Protein AF-H6VTR7-F1 (afdb_monomer_lite)

Sequence (126 aa):
QEIKQAYKKLVVKFHPDKNPNEAKQEKFLKITEAYETLKDPEKRRNYDLYGSYTTYSRKYDYKSQSEYDNLYYKGLYHNDPFVDTLSGSSFYNYLNEGFHFINFYSPFCPPCQNIADHWKKLAEIY

Organism: Bombyx mori (NCBI:txid7091)

Structure (mmCIF, N/CA/C/O backbone):
data_AF-H6VTR7-F1
#
_entry.id   AF-H6VTR7-F1
#
loop_
_atom_site.group_PDB
_atom_site.id
_atom_site.type_symbol
_atom_site.label_atom_id
_atom_site.label_alt_id
_atom_site.label_comp_id
_atom_site.label_asym_id
_atom_site.label_entity_id
_atom_site.label_seq_id
_atom_site.pdbx_PDB_ins_code
_atom_site.Cartn_x
_atom_site.Cartn_y
_atom_site.Cartn_z
_atom_site.occupancy
_atom_site.B_iso_or_equiv
_atom_site.auth_seq_id
_atom_site.auth_comp_id
_atom_site.auth_asym_id
_atom_site.auth_atom_id
_atom_site.pdbx_PDB_model_num
ATOM 1 N N . GLN A 1 1 ? 8.785 -20.882 -24.186 1.00 72.25 1 GLN A N 1
ATOM 2 C CA . GLN A 1 1 ? 9.724 -20.083 -25.020 1.00 72.25 1 GLN A CA 1
ATOM 3 C C . GLN A 1 1 ? 9.150 -18.722 -25.444 1.00 72.25 1 GLN A C 1
ATOM 5 O O . GLN A 1 1 ? 9.924 -17.784 -25.611 1.00 72.25 1 GLN A O 1
ATOM 10 N N . GLU A 1 2 ? 7.830 -18.587 -25.591 1.00 90.31 2 GLU A N 1
ATOM 11 C CA . GLU A 1 2 ? 7.133 -17.395 -26.117 1.00 90.31 2 GLU A CA 1
ATOM 12 C C . GLU A 1 2 ? 7.484 -16.063 -25.436 1.00 90.31 2 GLU A C 1
ATOM 14 O O . GLU A 1 2 ? 7.797 -15.103 -26.133 1.00 90.31 2 GLU A O 1
ATOM 19 N N . ILE A 1 3 ? 7.527 -16.004 -24.097 1.00 89.56 3 ILE A N 1
ATOM 20 C CA . ILE A 1 3 ? 7.847 -14.778 -23.332 1.00 89.56 3 ILE A CA 1
ATOM 21 C C . ILE A 1 3 ? 9.173 -14.145 -23.803 1.00 89.56 3 ILE A C 1
ATOM 23 O O . ILE A 1 3 ? 9.247 -12.942 -24.047 1.00 89.56 3 ILE A O 1
ATOM 27 N N . LYS A 1 4 ? 10.209 -14.965 -24.039 1.00 89.88 4 LYS A N 1
ATOM 28 C CA . LYS A 1 4 ? 11.517 -14.517 -24.552 1.00 89.88 4 LYS A CA 1
ATOM 29 C C . LYS A 1 4 ? 11.443 -14.023 -26.003 1.00 89.88 4 LYS A C 1
ATOM 31 O O . LYS A 1 4 ? 12.164 -13.097 -26.372 1.00 89.88 4 LYS A O 1
ATOM 36 N N . GLN A 1 5 ? 10.575 -14.612 -26.827 1.00 92.31 5 GLN A N 1
ATOM 37 C CA . GLN A 1 5 ? 10.356 -14.171 -28.209 1.00 92.31 5 GLN A CA 1
ATOM 38 C C . GLN A 1 5 ? 9.593 -12.837 -28.259 1.00 92.31 5 GLN A C 1
ATOM 40 O O . GLN A 1 5 ? 9.977 -11.948 -29.021 1.00 92.31 5 GLN A O 1
ATOM 45 N N . ALA A 1 6 ? 8.559 -12.674 -27.428 1.00 93.62 6 ALA A N 1
ATOM 46 C CA . ALA A 1 6 ? 7.805 -11.429 -27.287 1.00 93.62 6 ALA A CA 1
ATOM 47 C C . ALA A 1 6 ? 8.705 -10.287 -26.786 1.00 93.62 6 ALA A C 1
ATOM 49 O O . ALA A 1 6 ? 8.771 -9.237 -27.426 1.00 93.62 6 ALA A O 1
ATOM 50 N N . TYR A 1 7 ? 9.487 -10.533 -25.728 1.00 93.19 7 TYR A N 1
ATOM 51 C CA . TYR A 1 7 ? 10.484 -9.589 -25.217 1.00 93.19 7 TYR A CA 1
ATOM 52 C C . TYR A 1 7 ? 11.472 -9.148 -26.307 1.00 93.19 7 TYR A C 1
ATOM 54 O O . TYR A 1 7 ? 11.623 -7.952 -26.544 1.00 93.19 7 TYR A O 1
ATOM 62 N N . LYS A 1 8 ? 12.073 -10.089 -27.057 1.00 91.31 8 LYS A N 1
ATOM 63 C CA . LYS A 1 8 ? 13.021 -9.756 -28.138 1.00 91.31 8 LYS A CA 1
ATOM 64 C C . LYS A 1 8 ? 12.398 -8.855 -29.216 1.00 91.31 8 LYS A C 1
ATOM 66 O O . LYS A 1 8 ? 13.054 -7.920 -29.671 1.00 91.31 8 LYS A O 1
ATOM 71 N N . LYS A 1 9 ? 11.141 -9.102 -29.613 1.00 93.00 9 LYS A N 1
ATOM 72 C CA . LYS A 1 9 ? 10.413 -8.254 -30.581 1.00 93.00 9 LYS A CA 1
ATOM 73 C C . LYS A 1 9 ? 10.199 -6.832 -30.045 1.00 93.00 9 LYS A C 1
ATOM 75 O O . LYS A 1 9 ? 10.373 -5.866 -30.785 1.00 93.00 9 LYS A O 1
ATOM 80 N N . LEU A 1 10 ? 9.840 -6.703 -28.767 1.00 91.88 10 LEU A N 1
ATOM 81 C CA . LEU A 1 10 ? 9.576 -5.415 -28.124 1.00 91.88 10 LEU A CA 1
ATOM 82 C C . LEU A 1 10 ? 10.862 -4.611 -27.871 1.00 91.88 10 LEU A C 1
ATOM 84 O O . LEU A 1 10 ? 10.901 -3.429 -28.205 1.00 91.88 10 LEU A O 1
ATOM 88 N N . VAL A 1 11 ? 11.934 -5.248 -27.394 1.00 90.06 11 VAL A N 1
ATOM 89 C CA . VAL A 1 11 ? 13.257 -4.621 -27.206 1.00 90.06 11 VAL A CA 1
ATOM 90 C C . VAL A 1 11 ? 13.770 -3.994 -28.498 1.00 90.06 11 VAL A C 1
ATOM 92 O O . VAL A 1 11 ? 14.158 -2.833 -28.494 1.00 90.06 11 VAL A O 1
ATOM 95 N N . VAL A 1 12 ? 13.712 -4.707 -29.628 1.00 90.06 12 VAL A N 1
ATOM 96 C CA . VAL A 1 12 ? 14.174 -4.164 -30.921 1.00 90.06 12 VAL A CA 1
ATOM 97 C C . VAL A 1 12 ? 13.351 -2.943 -31.361 1.00 90.06 12 VAL A C 1
ATOM 99 O O . VAL A 1 12 ? 13.898 -2.038 -31.990 1.00 90.06 12 VAL A O 1
ATOM 102 N N . LYS A 1 13 ? 12.058 -2.893 -31.009 1.00 88.56 13 LYS A N 1
ATOM 103 C CA . LYS A 1 13 ? 11.152 -1.776 -31.324 1.00 88.56 13 LYS A CA 1
ATOM 104 C C . LYS A 1 13 ? 11.372 -0.551 -30.427 1.00 88.56 13 LYS A C 1
ATOM 106 O O . LYS A 1 13 ? 11.231 0.571 -30.909 1.00 88.56 13 LYS A O 1
ATOM 111 N N . PHE A 1 14 ? 11.703 -0.758 -29.152 1.00 88.69 14 PHE A N 1
ATOM 112 C CA . PHE A 1 14 ? 11.794 0.294 -28.129 1.00 88.69 14 PHE A CA 1
ATOM 113 C C . PHE A 1 14 ? 13.222 0.577 -27.627 1.00 88.69 14 PHE A C 1
ATOM 115 O O . PHE A 1 14 ? 13.377 1.341 -26.683 1.00 88.69 14 PHE A O 1
ATOM 122 N N . HIS A 1 15 ? 14.259 0.005 -28.250 1.00 86.00 15 HIS A N 1
ATOM 123 C CA . HIS A 1 15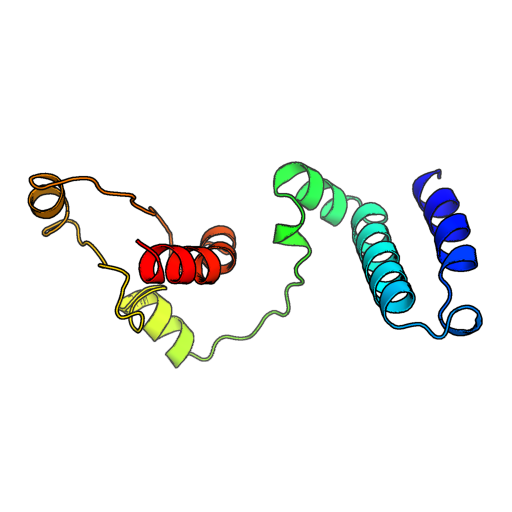 ? 15.658 0.205 -27.849 1.00 86.00 15 HIS A CA 1
ATOM 124 C C . HIS A 1 15 ? 16.023 1.700 -27.777 1.00 86.00 15 HIS A C 1
ATOM 126 O O . HIS A 1 15 ? 15.714 2.407 -28.748 1.00 86.00 15 HIS A O 1
ATOM 132 N N . PRO A 1 16 ? 16.693 2.172 -26.704 1.00 83.88 16 PRO A N 1
ATOM 133 C CA . PRO A 1 16 ? 17.021 3.589 -26.514 1.00 83.88 16 PRO A CA 1
ATOM 134 C C . PRO A 1 16 ? 17.832 4.169 -27.682 1.00 83.88 16 PRO A C 1
ATOM 136 O O . PRO A 1 16 ? 17.434 5.185 -28.242 1.00 83.88 16 PRO A O 1
ATOM 139 N N . ASP A 1 17 ? 18.864 3.464 -28.156 1.00 85.38 17 ASP A N 1
ATOM 140 C CA . ASP A 1 17 ? 19.728 3.887 -29.278 1.00 85.38 17 ASP A CA 1
ATOM 141 C C . ASP A 1 17 ? 18.964 4.202 -30.578 1.00 85.38 17 ASP A C 1
ATOM 143 O O . ASP A 1 17 ? 19.438 4.956 -31.422 1.00 85.38 17 ASP A O 1
ATOM 147 N N . LYS A 1 18 ? 17.781 3.599 -30.768 1.00 81.44 18 LYS A N 1
ATOM 148 C CA . LYS A 1 18 ? 16.925 3.806 -31.951 1.00 81.44 18 LYS A CA 1
ATOM 149 C C . LYS A 1 18 ? 15.765 4.767 -31.684 1.00 81.44 18 LYS A C 1
ATOM 151 O O . LYS A 1 18 ? 14.973 5.037 -32.584 1.00 81.44 18 LYS A O 1
ATOM 156 N N . ASN A 1 19 ? 15.604 5.214 -30.441 1.00 78.69 19 ASN A N 1
ATOM 157 C CA . ASN A 1 19 ? 14.426 5.912 -29.945 1.00 78.69 19 ASN A CA 1
ATOM 158 C C . ASN A 1 19 ? 14.792 6.852 -28.773 1.00 78.69 19 ASN A C 1
ATOM 160 O O . ASN A 1 19 ? 14.401 6.566 -27.640 1.00 78.69 19 ASN A O 1
ATOM 164 N N . PRO A 1 20 ? 15.460 7.993 -29.018 1.00 76.19 20 PRO A N 1
ATOM 165 C CA . PRO A 1 20 ? 15.904 8.924 -27.968 1.00 76.19 20 PRO A CA 1
ATOM 166 C C . PRO A 1 20 ? 14.768 9.710 -27.271 1.00 76.19 20 PRO A C 1
ATOM 168 O O . PRO A 1 20 ? 15.016 10.728 -26.636 1.00 76.19 20 PRO A O 1
ATOM 171 N N . ASN A 1 21 ? 13.511 9.268 -27.381 1.00 80.50 21 ASN A N 1
ATOM 172 C CA . ASN A 1 21 ? 12.358 9.928 -26.767 1.00 80.50 21 ASN A CA 1
ATOM 173 C C . ASN A 1 21 ? 12.081 9.309 -25.387 1.00 80.50 21 ASN A C 1
ATOM 175 O O . ASN A 1 21 ? 11.833 8.103 -25.302 1.00 80.50 21 ASN A O 1
ATOM 179 N N . GLU A 1 22 ? 11.983 10.131 -24.340 1.00 75.31 22 GLU A N 1
ATOM 180 C CA . GLU A 1 22 ? 11.735 9.701 -22.948 1.00 75.31 22 GLU A CA 1
ATOM 181 C C . GLU A 1 22 ? 10.535 8.739 -22.814 1.00 75.31 22 GLU A C 1
ATOM 183 O O . GLU A 1 22 ? 10.645 7.659 -22.236 1.00 75.31 22 GLU A O 1
ATOM 188 N N . ALA A 1 23 ? 9.410 9.046 -23.472 1.00 76.88 23 ALA A N 1
ATOM 189 C CA . ALA A 1 23 ? 8.201 8.210 -23.466 1.00 76.88 23 ALA A CA 1
ATOM 190 C C . ALA A 1 23 ? 8.366 6.815 -24.122 1.00 76.88 23 ALA A C 1
ATOM 192 O O . ALA A 1 23 ? 7.485 5.955 -24.009 1.00 76.88 23 ALA A O 1
ATOM 193 N N . LYS A 1 24 ? 9.463 6.571 -24.855 1.00 77.81 24 LYS A N 1
ATOM 194 C CA . LYS A 1 24 ? 9.841 5.238 -25.359 1.00 77.81 24 LYS A CA 1
ATOM 195 C C . LYS A 1 24 ? 10.853 4.551 -24.438 1.00 77.81 24 LYS A C 1
ATOM 197 O O . LYS A 1 24 ? 10.765 3.334 -24.286 1.00 77.81 24 LYS A O 1
ATOM 202 N N . GLN A 1 25 ? 11.727 5.310 -23.777 1.00 80.19 25 GLN A N 1
ATOM 203 C CA . GLN A 1 25 ? 12.621 4.812 -22.727 1.00 80.19 25 GLN A CA 1
ATOM 204 C C . GLN A 1 25 ? 11.833 4.272 -21.521 1.00 80.19 25 GLN A C 1
ATOM 206 O O . GLN A 1 25 ? 12.101 3.163 -21.064 1.00 80.19 25 GLN A O 1
ATOM 211 N N . GLU A 1 26 ? 10.787 4.974 -21.075 1.00 82.50 26 GLU A N 1
ATOM 212 C CA . GLU A 1 26 ? 9.881 4.490 -20.021 1.00 82.50 26 GLU A CA 1
ATOM 213 C C . GLU A 1 26 ? 9.231 3.140 -20.396 1.00 82.50 26 GLU A C 1
ATOM 215 O O . GLU A 1 26 ? 9.171 2.205 -19.594 1.00 82.50 26 GLU A O 1
ATOM 220 N N . LYS A 1 27 ? 8.801 2.995 -21.658 1.00 85.50 27 LYS A N 1
ATOM 221 C CA . LYS A 1 27 ? 8.241 1.737 -22.178 1.00 85.50 27 LYS A CA 1
ATOM 222 C C . LYS A 1 27 ? 9.285 0.624 -22.203 1.00 85.50 27 LYS A C 1
ATOM 224 O O . LYS A 1 27 ? 8.960 -0.500 -21.833 1.00 85.50 27 LYS A O 1
ATOM 229 N N . PHE A 1 28 ? 10.524 0.921 -22.595 1.00 87.44 28 PHE A N 1
ATOM 230 C CA . PHE A 1 28 ? 11.630 -0.038 -22.567 1.00 87.44 28 PHE A CA 1
ATOM 231 C C . PHE A 1 28 ? 11.915 -0.562 -21.149 1.00 87.44 28 PHE A C 1
ATOM 233 O O . PHE A 1 28 ? 12.074 -1.773 -20.973 1.00 87.44 28 PHE A O 1
ATOM 240 N N . LEU A 1 29 ? 11.902 0.317 -20.140 1.00 84.62 29 LEU A N 1
ATOM 241 C CA . LEU A 1 29 ? 12.052 -0.069 -18.732 1.00 84.62 29 LEU A CA 1
ATOM 242 C C . LEU A 1 29 ? 10.930 -1.026 -18.298 1.00 84.62 29 LEU A C 1
ATOM 244 O O . LEU A 1 29 ? 11.222 -2.143 -17.874 1.00 84.62 29 LEU A O 1
ATOM 248 N N . LYS A 1 30 ? 9.662 -0.657 -18.527 1.00 87.81 30 LYS A N 1
ATOM 249 C CA . LYS A 1 30 ? 8.487 -1.494 -18.202 1.00 87.81 30 LYS A CA 1
ATOM 250 C C . LYS A 1 30 ? 8.496 -2.855 -18.916 1.00 87.81 30 LYS A C 1
ATOM 252 O O . LYS A 1 30 ? 8.159 -3.876 -18.323 1.00 87.81 30 LYS A O 1
ATOM 257 N N . ILE A 1 31 ? 8.912 -2.897 -20.186 1.00 89.69 31 ILE A N 1
ATOM 258 C CA . ILE A 1 31 ? 9.067 -4.147 -20.957 1.00 89.69 31 ILE A CA 1
ATOM 259 C C . ILE A 1 31 ? 10.150 -5.048 -20.343 1.00 89.69 31 ILE A C 1
ATOM 261 O O . ILE A 1 31 ? 9.996 -6.272 -20.321 1.00 89.69 31 ILE A O 1
ATOM 265 N N . THR A 1 32 ? 11.237 -4.452 -19.854 1.00 88.25 32 THR A N 1
ATOM 266 C CA . THR A 1 32 ? 12.353 -5.176 -19.234 1.00 88.25 32 THR A CA 1
ATOM 267 C C . THR A 1 32 ? 11.958 -5.723 -17.867 1.00 88.25 32 THR A C 1
ATOM 269 O O . THR A 1 32 ? 12.109 -6.920 -17.644 1.00 88.25 32 THR A O 1
ATOM 272 N N . GLU A 1 33 ? 11.352 -4.907 -17.006 1.00 87.75 33 GLU A N 1
ATOM 273 C CA . GLU A 1 33 ? 10.809 -5.308 -15.698 1.00 87.75 33 GLU A CA 1
ATOM 274 C C . GLU A 1 33 ? 9.787 -6.457 -15.808 1.00 87.75 33 GLU A C 1
ATOM 276 O O . GLU A 1 33 ? 9.879 -7.463 -15.094 1.00 87.75 33 GLU A O 1
ATOM 281 N N . ALA A 1 34 ? 8.852 -6.361 -16.759 1.00 90.75 34 ALA A N 1
ATOM 282 C CA . ALA A 1 34 ? 7.886 -7.424 -17.025 1.00 90.75 34 ALA A CA 1
ATOM 283 C C . ALA A 1 34 ? 8.578 -8.727 -17.463 1.00 90.75 34 ALA A C 1
ATOM 285 O O . ALA A 1 34 ? 8.218 -9.809 -16.999 1.00 90.75 34 ALA A O 1
ATOM 286 N N . TYR A 1 35 ? 9.609 -8.655 -18.313 1.00 92.12 35 TYR A N 1
ATOM 287 C CA . TYR A 1 35 ? 10.391 -9.836 -18.687 1.00 92.12 35 TYR A CA 1
ATOM 288 C C . TYR A 1 35 ? 11.203 -10.400 -17.511 1.00 92.12 35 TYR A C 1
ATOM 290 O O . TYR A 1 35 ? 11.269 -11.617 -17.347 1.00 92.12 35 TYR A O 1
ATOM 298 N N . GLU A 1 36 ? 11.786 -9.548 -16.668 1.00 87.81 36 GLU A N 1
ATOM 299 C CA . GLU A 1 36 ? 12.539 -9.948 -15.473 1.00 87.81 36 GLU A CA 1
ATOM 300 C C . GLU A 1 36 ? 11.683 -10.687 -14.442 1.00 87.81 36 GLU A C 1
ATOM 302 O O . GLU A 1 36 ? 12.175 -11.597 -13.771 1.00 87.81 36 GLU A O 1
ATOM 307 N N . THR A 1 37 ? 10.410 -10.309 -14.358 1.00 88.00 37 THR A N 1
ATOM 308 C CA . THR A 1 37 ? 9.380 -10.964 -13.549 1.00 88.00 37 THR A CA 1
ATOM 309 C C . THR A 1 37 ? 8.949 -12.290 -14.169 1.00 88.00 37 THR A C 1
ATOM 311 O O . THR A 1 37 ? 8.998 -13.330 -13.522 1.00 88.00 37 THR A O 1
ATOM 314 N N . LEU A 1 38 ? 8.553 -12.273 -15.445 1.00 91.31 38 LEU A N 1
ATOM 315 C CA . LEU A 1 38 ? 7.925 -13.419 -16.109 1.00 91.31 38 LEU A CA 1
ATOM 316 C C . LEU A 1 38 ? 8.917 -14.513 -16.547 1.00 91.31 38 LEU A C 1
ATOM 318 O O . LEU A 1 38 ? 8.485 -15.624 -16.867 1.00 91.31 38 LEU A O 1
ATOM 322 N N . LYS A 1 39 ? 10.229 -14.224 -16.589 1.00 90.25 39 LYS A N 1
ATOM 323 C CA . LYS A 1 39 ? 11.288 -15.218 -16.873 1.00 90.25 39 LYS A CA 1
ATOM 324 C C . LYS A 1 39 ? 11.568 -16.156 -15.693 1.00 90.25 39 LYS A C 1
ATOM 326 O O . LYS A 1 39 ? 12.110 -17.236 -15.909 1.00 90.25 39 LYS A O 1
ATOM 331 N N . ASP A 1 40 ? 11.250 -15.724 -14.477 1.00 88.12 40 ASP A N 1
ATOM 332 C CA . ASP A 1 40 ? 11.564 -16.402 -13.222 1.00 88.12 40 ASP A CA 1
ATOM 333 C C . ASP A 1 40 ? 10.285 -17.069 -12.675 1.00 88.12 40 ASP A C 1
ATOM 335 O O . ASP A 1 40 ? 9.290 -16.371 -12.463 1.00 88.12 40 ASP A O 1
ATOM 339 N N . PRO A 1 41 ? 10.253 -18.403 -12.478 1.00 90.62 41 PRO A N 1
ATOM 340 C CA . PRO A 1 41 ? 9.041 -19.098 -12.046 1.00 90.62 41 PRO A CA 1
ATOM 341 C C . PRO A 1 41 ? 8.498 -18.647 -10.685 1.00 90.62 41 PRO A C 1
ATOM 343 O O . PRO A 1 41 ? 7.279 -18.616 -10.511 1.00 90.62 41 PRO A O 1
ATOM 346 N N . GLU A 1 42 ? 9.361 -18.277 -9.734 1.00 86.75 42 GLU A N 1
ATOM 347 C CA . GLU A 1 42 ? 8.918 -17.824 -8.412 1.00 86.75 42 GLU A CA 1
ATOM 348 C C . GLU A 1 42 ? 8.398 -16.392 -8.467 1.00 86.75 42 GLU A C 1
ATOM 350 O O . GLU A 1 42 ? 7.308 -16.119 -7.959 1.00 86.75 42 GLU A O 1
ATOM 355 N N . LYS A 1 43 ? 9.124 -15.480 -9.129 1.00 85.88 43 LYS A N 1
ATOM 356 C CA . LYS A 1 43 ? 8.652 -14.095 -9.311 1.00 85.88 43 LYS A CA 1
ATOM 357 C C . LYS A 1 43 ? 7.352 -14.057 -10.098 1.00 85.88 43 LYS A C 1
ATOM 359 O O . LYS A 1 43 ? 6.443 -13.331 -9.709 1.00 85.88 43 LYS A O 1
ATOM 364 N N . ARG A 1 44 ? 7.226 -14.881 -11.142 1.00 90.19 44 ARG A N 1
ATOM 365 C CA . ARG A 1 44 ? 5.975 -15.041 -11.881 1.00 90.19 44 ARG A CA 1
ATOM 366 C C . ARG A 1 44 ? 4.856 -15.566 -10.987 1.00 90.19 44 ARG A C 1
ATOM 368 O O . ARG A 1 44 ? 3.806 -14.946 -10.957 1.00 90.19 44 ARG A O 1
ATOM 375 N N . ARG A 1 45 ? 5.066 -16.647 -10.225 1.00 87.56 45 ARG A N 1
ATOM 376 C CA . ARG A 1 45 ? 4.045 -17.168 -9.298 1.00 87.56 45 ARG A CA 1
ATOM 377 C C . ARG A 1 45 ? 3.612 -16.111 -8.276 1.00 87.56 45 ARG A C 1
ATOM 379 O O . ARG A 1 45 ? 2.430 -15.999 -7.978 1.00 87.56 45 ARG A O 1
ATOM 386 N N . ASN A 1 46 ? 4.553 -15.330 -7.754 1.00 82.69 46 ASN A N 1
ATOM 387 C CA . ASN A 1 46 ? 4.261 -14.247 -6.817 1.00 82.69 46 ASN A CA 1
ATOM 388 C C . ASN A 1 46 ? 3.497 -13.093 -7.492 1.00 82.69 46 ASN A C 1
ATOM 390 O O . ASN A 1 46 ? 2.570 -12.551 -6.896 1.00 82.69 46 ASN A O 1
ATOM 394 N N . TYR A 1 47 ? 3.814 -12.762 -8.745 1.00 83.75 47 TYR A N 1
ATOM 395 C CA . TYR A 1 47 ? 3.054 -11.804 -9.549 1.00 83.75 47 TYR A CA 1
ATOM 396 C C . TYR A 1 47 ? 1.641 -12.314 -9.882 1.00 83.75 47 TYR A C 1
ATOM 398 O O . TYR A 1 47 ? 0.678 -11.564 -9.774 1.00 83.75 47 TYR A O 1
ATOM 406 N N . ASP A 1 48 ? 1.490 -13.595 -10.218 1.00 85.69 48 ASP A N 1
ATOM 407 C CA . ASP A 1 48 ? 0.197 -14.216 -10.527 1.00 85.69 48 ASP A CA 1
ATOM 408 C C . ASP A 1 48 ? -0.712 -14.295 -9.272 1.00 85.69 48 ASP A C 1
ATOM 410 O O . ASP A 1 48 ? -1.934 -14.242 -9.394 1.00 85.69 48 ASP A O 1
ATOM 414 N N . LEU A 1 49 ? -0.134 -14.378 -8.062 1.00 80.62 49 LEU A N 1
ATOM 415 C CA . LEU A 1 49 ? -0.863 -14.413 -6.780 1.00 80.62 49 LEU A CA 1
ATOM 416 C C . LEU A 1 49 ? -1.138 -13.033 -6.163 1.00 80.62 49 LEU A C 1
ATOM 418 O O . LEU A 1 49 ? -2.149 -12.860 -5.485 1.00 80.62 49 LEU A O 1
ATOM 422 N N . TYR A 1 50 ? -0.226 -12.073 -6.334 1.00 77.69 50 TYR A N 1
ATOM 423 C CA . TYR A 1 50 ? -0.232 -10.806 -5.590 1.00 77.69 50 TYR A CA 1
ATOM 424 C C . TYR A 1 50 ? -0.073 -9.558 -6.485 1.00 77.69 50 TYR A C 1
ATOM 426 O O . TYR A 1 50 ? 0.013 -8.435 -5.985 1.00 77.69 50 TYR A O 1
ATOM 434 N N . GLY A 1 51 ? -0.003 -9.730 -7.805 1.00 77.12 51 GLY A N 1
ATOM 435 C CA . GLY A 1 51 ? 0.244 -8.669 -8.780 1.00 77.12 51 GLY A CA 1
ATOM 436 C C . GLY A 1 51 ? 1.658 -8.077 -8.721 1.00 77.12 51 GLY A C 1
ATOM 437 O O . GLY A 1 51 ? 2.571 -8.591 -8.069 1.00 77.12 51 GLY A O 1
ATOM 438 N N . SER A 1 52 ? 1.813 -6.914 -9.364 1.00 67.62 52 SER A N 1
ATOM 439 C CA . SER A 1 52 ? 3.071 -6.144 -9.434 1.00 67.62 52 SER A CA 1
ATOM 440 C C . SER A 1 52 ? 3.648 -5.726 -8.076 1.00 67.62 52 SER A C 1
ATOM 442 O O . SER A 1 52 ? 4.776 -5.240 -7.995 1.00 67.62 52 SER A O 1
ATOM 444 N N . TYR A 1 53 ? 2.879 -5.878 -7.002 1.00 61.19 53 TYR A N 1
ATOM 445 C CA . TYR A 1 53 ? 3.273 -5.466 -5.665 1.00 61.19 53 TYR A CA 1
ATOM 446 C C . TYR A 1 53 ? 4.507 -6.250 -5.151 1.00 61.19 53 TYR A C 1
ATOM 448 O O . TYR A 1 53 ? 5.345 -5.661 -4.473 1.00 61.19 53 TYR A O 1
ATOM 456 N N . THR A 1 54 ? 4.684 -7.531 -5.521 1.00 55.06 54 THR A N 1
ATOM 457 C CA . THR A 1 54 ? 5.875 -8.323 -5.116 1.00 55.06 54 THR A CA 1
ATOM 458 C C . THR A 1 54 ? 7.135 -8.027 -5.929 1.00 55.06 54 THR A C 1
ATOM 460 O O . THR A 1 54 ? 8.232 -8.419 -5.525 1.00 55.06 54 THR A O 1
ATOM 463 N N . THR A 1 55 ? 6.985 -7.359 -7.073 1.00 47.81 55 THR A N 1
ATOM 464 C CA . THR A 1 55 ? 8.071 -7.044 -8.012 1.00 47.81 55 THR A CA 1
ATOM 465 C C . THR A 1 55 ? 8.552 -5.605 -7.925 1.00 47.81 55 THR A C 1
ATOM 467 O O . THR A 1 55 ? 9.664 -5.331 -8.380 1.00 47.81 55 THR A O 1
ATOM 470 N N . TYR A 1 56 ? 7.819 -4.734 -7.216 1.00 50.81 56 TYR A N 1
ATOM 471 C CA . TYR A 1 56 ? 8.454 -3.609 -6.533 1.00 50.81 56 TYR A CA 1
ATOM 472 C C . TYR A 1 56 ? 9.521 -4.180 -5.609 1.00 50.81 56 TYR A C 1
ATOM 474 O O . TYR A 1 56 ? 9.238 -4.828 -4.601 1.00 50.81 56 TYR A O 1
ATOM 482 N N . SER A 1 57 ? 10.761 -4.047 -6.068 1.00 48.94 57 SER A N 1
ATOM 483 C CA . SER A 1 57 ? 11.853 -4.875 -5.592 1.00 48.94 57 SER A CA 1
ATOM 484 C C . SER A 1 57 ? 12.029 -4.715 -4.094 1.00 48.94 57 SER A C 1
ATOM 486 O O . SER A 1 57 ? 12.139 -3.596 -3.594 1.00 48.94 57 SER A O 1
ATOM 488 N N . ARG A 1 58 ? 12.207 -5.850 -3.409 1.00 44.69 58 ARG A N 1
ATOM 489 C CA . ARG A 1 58 ? 12.989 -5.893 -2.174 1.00 44.69 58 ARG A CA 1
ATOM 490 C C . ARG A 1 58 ? 14.408 -5.388 -2.476 1.00 44.69 58 ARG A C 1
ATOM 492 O O . ARG A 1 58 ? 15.353 -6.170 -2.551 1.00 44.69 58 ARG A O 1
ATOM 499 N N . LYS A 1 59 ? 14.585 -4.065 -2.511 1.00 40.53 59 LYS A N 1
ATOM 500 C CA . LYS A 1 59 ? 15.540 -3.517 -1.560 1.00 40.53 59 LYS A CA 1
ATOM 501 C C . LYS A 1 59 ? 15.054 -4.014 -0.206 1.00 40.53 59 LYS A C 1
ATOM 503 O O . LYS A 1 59 ? 13.945 -3.694 0.216 1.00 40.53 59 LYS A O 1
ATOM 508 N N . TYR A 1 60 ? 15.869 -4.830 0.446 1.00 44.56 60 TYR A N 1
ATOM 509 C CA . TYR A 1 60 ? 15.863 -4.831 1.896 1.00 44.56 60 TYR A CA 1
ATOM 510 C C . TYR A 1 60 ? 16.371 -3.447 2.298 1.00 44.56 60 TYR A C 1
ATOM 512 O O . TYR A 1 60 ? 17.557 -3.270 2.564 1.00 44.56 60 TYR A O 1
ATOM 520 N N . ASP A 1 61 ? 15.480 -2.454 2.239 1.00 50.03 61 ASP A N 1
ATOM 521 C CA . ASP A 1 61 ? 15.680 -1.204 2.948 1.00 50.03 61 ASP A CA 1
ATOM 522 C C . ASP A 1 61 ? 15.698 -1.623 4.410 1.00 50.03 61 ASP A C 1
ATOM 524 O O . ASP A 1 61 ? 14.672 -1.980 5.000 1.00 50.03 61 ASP A O 1
ATOM 528 N N . TYR A 1 62 ? 16.916 -1.714 4.938 1.00 52.25 62 TYR A N 1
ATOM 529 C CA . TYR A 1 62 ? 17.175 -1.930 6.345 1.00 52.25 62 TYR A CA 1
ATOM 530 C C . TYR A 1 62 ? 16.652 -0.687 7.055 1.00 52.25 62 TYR A C 1
ATOM 532 O O . TYR A 1 62 ? 17.390 0.273 7.270 1.00 52.25 62 TYR A O 1
ATOM 540 N N . LYS A 1 63 ? 15.347 -0.699 7.355 1.00 68.38 63 LYS A N 1
ATOM 541 C CA . LYS A 1 63 ? 14.704 0.323 8.173 1.00 68.38 63 LYS A CA 1
ATOM 542 C C . LYS A 1 63 ? 15.549 0.461 9.428 1.00 68.38 63 LYS A C 1
ATOM 544 O O . LYS A 1 63 ? 15.844 -0.538 10.091 1.00 68.38 63 LYS A O 1
ATOM 549 N N . SER A 1 64 ? 15.970 1.684 9.714 1.00 81.94 64 SER A N 1
ATOM 550 C CA . SER A 1 64 ? 16.665 1.994 10.956 1.00 81.94 64 SER A CA 1
ATOM 551 C C . SER A 1 64 ? 15.821 1.522 12.142 1.00 81.94 64 SER A C 1
ATOM 553 O O . SER A 1 64 ? 14.593 1.455 12.049 1.00 81.94 64 SER A O 1
ATOM 555 N N . GLN A 1 65 ? 16.457 1.223 13.279 1.00 82.88 65 GLN A N 1
ATOM 556 C CA . GLN A 1 65 ? 15.725 0.815 14.485 1.00 82.88 65 GLN A CA 1
ATOM 557 C C . GLN A 1 65 ? 14.612 1.825 14.822 1.00 82.88 65 GLN A C 1
ATOM 559 O O . GLN A 1 65 ? 13.476 1.437 15.066 1.00 82.88 65 GLN A O 1
ATOM 564 N N . SER A 1 66 ? 14.899 3.122 14.676 1.00 84.88 66 SER A N 1
ATOM 565 C CA . SER A 1 66 ? 13.929 4.210 14.807 1.00 84.88 66 SER A CA 1
ATOM 566 C C . SER A 1 66 ? 12.747 4.132 13.833 1.00 84.88 66 SER A C 1
ATOM 568 O O . SER A 1 66 ? 11.625 4.448 14.219 1.00 84.88 66 SER A O 1
ATOM 570 N N . GLU A 1 67 ? 12.940 3.735 12.575 1.00 82.50 67 GLU A N 1
ATOM 571 C CA . GLU A 1 67 ? 11.831 3.560 11.624 1.00 82.50 67 GLU A CA 1
ATOM 572 C C . GLU A 1 67 ? 10.991 2.324 11.943 1.00 82.50 67 GLU A C 1
ATOM 574 O O . GLU A 1 67 ? 9.769 2.374 11.800 1.00 82.50 67 GLU A O 1
ATOM 579 N N . TYR A 1 68 ? 11.619 1.236 12.404 1.00 84.88 68 TYR A N 1
ATOM 580 C CA . TYR A 1 68 ? 10.900 0.058 12.888 1.00 84.88 68 TYR A CA 1
ATOM 581 C C . TYR A 1 68 ? 10.047 0.403 14.117 1.00 84.88 68 TYR A C 1
ATOM 583 O O . TYR A 1 68 ? 8.852 0.110 14.133 1.00 84.88 68 TYR A O 1
ATOM 591 N N . ASP A 1 69 ? 10.630 1.095 15.098 1.00 86.44 69 ASP A N 1
ATOM 592 C CA . ASP A 1 69 ? 9.950 1.504 16.328 1.00 86.44 69 ASP A CA 1
ATOM 593 C C . ASP A 1 69 ? 8.807 2.489 16.038 1.00 86.44 69 ASP A C 1
ATOM 595 O O . ASP A 1 69 ? 7.695 2.306 16.533 1.00 86.44 69 ASP A O 1
ATOM 599 N N . ASN A 1 70 ? 9.022 3.497 15.182 1.00 88.88 70 ASN A N 1
ATOM 600 C CA . ASN A 1 70 ? 7.950 4.406 14.760 1.00 88.88 70 ASN A CA 1
ATOM 601 C C . ASN A 1 70 ? 6.811 3.647 14.056 1.00 88.88 70 ASN A C 1
ATOM 603 O O . ASN A 1 70 ? 5.641 3.877 14.358 1.00 88.88 70 ASN A O 1
ATOM 607 N N . LEU A 1 71 ? 7.130 2.716 13.153 1.00 88.50 71 LEU A N 1
ATOM 608 C CA . LEU A 1 71 ? 6.128 1.918 12.445 1.00 88.50 71 LEU A CA 1
ATOM 609 C C . LEU A 1 71 ? 5.352 0.985 13.391 1.00 88.50 71 LEU A C 1
ATOM 611 O O . LEU A 1 71 ? 4.149 0.816 13.211 1.00 88.50 71 LEU A O 1
ATOM 615 N N . TYR A 1 72 ? 6.009 0.420 14.406 1.00 87.94 72 TYR A N 1
ATOM 616 C CA . TYR A 1 72 ? 5.388 -0.463 15.394 1.00 87.94 72 TYR A CA 1
ATOM 617 C C . TYR A 1 72 ? 4.513 0.285 16.408 1.00 87.94 72 TYR A C 1
ATOM 619 O O . TYR A 1 72 ? 3.361 -0.092 16.612 1.00 87.94 72 TYR A O 1
ATOM 627 N N . TYR A 1 73 ? 5.039 1.343 17.033 1.00 87.50 73 TYR A N 1
ATOM 628 C CA . TYR A 1 73 ? 4.353 2.056 18.117 1.00 87.50 73 TYR A CA 1
ATOM 629 C C . TYR A 1 73 ? 3.390 3.142 17.635 1.00 87.50 73 TYR A C 1
ATOM 631 O O . TYR A 1 73 ? 2.459 3.480 18.363 1.00 87.50 73 TYR A O 1
ATOM 639 N N . LYS A 1 74 ? 3.615 3.713 16.445 1.00 89.25 74 LYS A N 1
ATOM 640 C CA . LYS A 1 74 ? 2.806 4.823 15.919 1.00 89.25 74 LYS A CA 1
ATOM 641 C C . LYS A 1 74 ? 1.988 4.440 14.678 1.00 89.25 74 LYS A C 1
ATOM 643 O O . LYS A 1 74 ? 0.924 5.006 14.459 1.00 89.25 74 LYS A O 1
ATOM 648 N N . GLY A 1 75 ? 2.433 3.460 13.887 1.00 91.12 75 GLY A N 1
ATOM 649 C CA . GLY A 1 75 ? 1.715 2.985 12.696 1.00 91.12 75 GLY A CA 1
ATOM 650 C C . GLY A 1 75 ? 2.037 3.762 11.413 1.00 91.12 75 GLY A C 1
ATOM 651 O O . GLY A 1 75 ? 2.903 4.638 11.392 1.00 91.12 75 GLY A O 1
ATOM 652 N N . LEU A 1 76 ? 1.361 3.432 10.304 1.00 92.38 76 LEU A N 1
ATOM 653 C CA . LEU A 1 76 ? 1.685 3.992 8.977 1.00 92.38 76 LEU A CA 1
ATOM 654 C C . LEU A 1 76 ? 1.292 5.466 8.799 1.00 92.38 76 LEU A C 1
ATOM 656 O O . LEU A 1 76 ? 1.899 6.158 7.982 1.00 92.38 76 LEU A O 1
ATOM 660 N N . TYR A 1 77 ? 0.288 5.931 9.541 1.00 93.81 77 TYR A N 1
ATOM 661 C CA . TYR A 1 77 ? -0.362 7.229 9.329 1.00 93.81 77 TYR A CA 1
ATOM 662 C C . TYR A 1 77 ? -0.072 8.253 10.437 1.00 93.81 77 TYR A C 1
ATOM 664 O O . TYR A 1 77 ? -0.670 9.314 10.469 1.00 93.81 77 TYR A O 1
ATOM 672 N N . HIS A 1 78 ? 0.876 7.975 11.335 1.00 87.88 78 HIS A N 1
ATOM 673 C CA . HIS A 1 78 ? 1.085 8.760 12.560 1.00 87.88 78 HIS A CA 1
ATOM 674 C C . HIS A 1 78 ? 1.513 10.225 12.395 1.00 87.88 78 HIS A C 1
ATOM 676 O O . HIS A 1 78 ? 1.461 10.975 13.365 1.00 87.88 78 HIS A O 1
ATOM 682 N N . ASN A 1 79 ? 1.983 10.611 11.208 1.00 88.38 79 ASN A N 1
ATOM 683 C CA . ASN A 1 79 ? 2.324 11.995 10.864 1.00 88.38 79 ASN A CA 1
ATOM 684 C C . ASN A 1 79 ? 1.365 12.572 9.810 1.00 88.38 79 ASN A C 1
ATOM 686 O O . ASN A 1 79 ? 1.665 13.615 9.233 1.00 88.38 79 ASN A O 1
ATOM 690 N N . ASP A 1 80 ? 0.275 11.870 9.496 1.00 93.75 80 ASP A N 1
ATOM 691 C CA . ASP A 1 80 ? -0.703 12.327 8.520 1.00 93.75 80 ASP A CA 1
ATOM 692 C C . ASP A 1 80 ? -1.815 13.120 9.225 1.00 93.75 80 ASP A C 1
ATOM 694 O O . ASP A 1 80 ? -2.442 12.584 10.140 1.00 93.75 80 ASP A O 1
ATOM 698 N N . PRO A 1 81 ? -2.057 14.389 8.853 1.00 95.00 81 PRO A N 1
ATOM 699 C CA . PRO A 1 81 ? -3.040 15.229 9.529 1.00 95.00 81 PRO A CA 1
ATOM 700 C C . PRO A 1 81 ? -4.490 14.924 9.124 1.00 95.00 81 PRO A C 1
ATOM 702 O O . PRO A 1 81 ? -5.396 15.476 9.744 1.00 95.00 81 PRO A O 1
ATOM 705 N N . PHE A 1 82 ? -4.718 14.082 8.107 1.00 95.06 82 PHE A N 1
ATOM 706 C CA . PHE A 1 82 ? -6.048 13.772 7.573 1.00 95.06 82 PHE A CA 1
ATOM 707 C C . PHE A 1 82 ? -6.519 12.345 7.899 1.00 95.06 82 PHE A C 1
ATOM 709 O O . PHE A 1 82 ? -7.680 12.014 7.672 1.00 95.06 82 PHE A O 1
ATOM 716 N N . VAL A 1 83 ? -5.650 11.477 8.435 1.00 95.12 83 VAL A N 1
ATOM 717 C CA . VAL A 1 83 ? -5.990 10.072 8.721 1.00 95.12 83 VAL A CA 1
ATOM 718 C C . VAL A 1 83 ? -6.135 9.813 10.223 1.00 95.12 83 VAL A C 1
ATOM 720 O O . VAL A 1 83 ? -5.160 9.531 10.928 1.00 95.12 83 VAL A O 1
ATOM 723 N N . ASP A 1 84 ? -7.382 9.793 10.695 1.00 93.00 84 ASP A N 1
ATOM 724 C CA . ASP A 1 84 ? -7.728 9.347 12.048 1.00 93.00 84 ASP A CA 1
ATOM 725 C C . ASP A 1 84 ? -7.268 7.900 12.298 1.00 93.00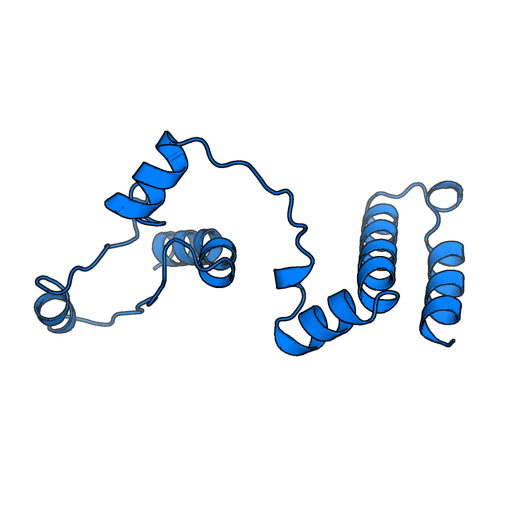 84 ASP A C 1
ATOM 727 O O . ASP A 1 84 ? -7.749 6.939 11.689 1.00 93.00 84 ASP A O 1
ATOM 731 N N . THR A 1 85 ? -6.342 7.715 13.242 1.00 93.19 85 THR A N 1
ATOM 732 C CA . THR A 1 85 ? -5.896 6.379 13.662 1.00 93.19 85 THR A CA 1
ATOM 733 C C . THR A 1 85 ? -6.730 5.893 14.846 1.00 93.19 85 THR A C 1
ATOM 735 O O . THR A 1 85 ? -6.547 6.324 15.984 1.00 93.19 85 THR A O 1
ATOM 738 N N . LEU A 1 86 ? -7.651 4.967 14.575 1.00 93.31 86 LEU A N 1
ATOM 739 C CA . LEU A 1 86 ? -8.561 4.409 15.575 1.00 93.31 86 LEU A CA 1
ATOM 740 C C . LEU A 1 86 ? -7.909 3.282 16.388 1.00 93.31 86 LEU A C 1
ATOM 742 O O . LEU A 1 86 ? -7.213 2.419 15.851 1.00 93.31 86 LEU A O 1
ATOM 746 N N . SER A 1 87 ? -8.193 3.256 17.689 1.00 91.25 87 SER A N 1
ATOM 747 C CA . SER A 1 87 ? -7.840 2.164 18.596 1.00 91.25 87 SER A CA 1
ATOM 748 C C . SER A 1 87 ? -9.087 1.343 18.940 1.00 91.25 87 SER A C 1
ATOM 750 O O . SER A 1 87 ? -10.215 1.779 18.712 1.00 91.25 87 SER A O 1
ATOM 752 N N . GLY A 1 88 ? -8.912 0.182 19.578 1.00 91.50 88 GLY A N 1
ATOM 753 C CA . GLY A 1 88 ? -10.046 -0.621 20.055 1.00 91.50 88 GLY A CA 1
ATOM 754 C C . GLY A 1 88 ? -10.978 0.105 21.041 1.00 91.50 88 GLY A C 1
ATOM 755 O O . GLY A 1 88 ? -12.127 -0.306 21.179 1.00 91.50 88 GLY A O 1
ATOM 756 N N . SER A 1 89 ? -10.523 1.181 21.700 1.00 94.56 89 SER A N 1
ATOM 757 C CA . SER A 1 89 ? -11.351 1.991 22.606 1.00 94.56 89 SER A CA 1
ATOM 758 C C . SER A 1 89 ? -12.047 3.177 21.930 1.00 94.56 89 SER A C 1
ATOM 760 O O . SER A 1 89 ? -13.081 3.612 22.433 1.00 94.56 89 SER A O 1
ATOM 762 N N . SER A 1 90 ? -11.536 3.694 20.804 1.00 93.44 90 SER A N 1
ATOM 763 C CA . SER A 1 90 ? -12.199 4.772 20.048 1.00 93.44 90 SER A CA 1
ATOM 764 C C . SER A 1 90 ? -13.093 4.266 18.913 1.00 93.44 90 SER A C 1
ATOM 766 O O . SER A 1 90 ? -14.075 4.927 18.584 1.00 93.44 90 SER A O 1
ATOM 768 N N . PHE A 1 91 ? -12.805 3.085 18.356 1.00 94.75 91 PHE A N 1
ATOM 769 C CA . PHE A 1 91 ? -13.433 2.558 17.140 1.00 94.75 91 PHE A CA 1
ATOM 770 C C . PHE A 1 91 ? -14.971 2.573 17.155 1.00 94.75 91 PHE A C 1
ATOM 772 O O . PHE A 1 91 ? -15.587 3.148 16.264 1.00 94.75 91 PHE A O 1
ATOM 779 N N . TYR A 1 92 ? -15.606 1.989 18.177 1.00 93.62 92 TYR A N 1
ATOM 780 C CA . TYR A 1 92 ? -17.073 1.926 18.246 1.00 93.62 92 TYR A CA 1
ATOM 781 C C . TYR A 1 92 ? -17.735 3.287 18.473 1.00 93.62 92 TYR A C 1
ATOM 783 O O . TYR A 1 92 ? -18.851 3.493 18.017 1.00 93.62 92 TYR A O 1
ATOM 791 N N . ASN A 1 93 ? -17.055 4.215 19.153 1.00 93.44 93 ASN A N 1
ATOM 792 C CA . ASN A 1 93 ? -17.577 5.565 19.354 1.00 93.44 93 ASN A CA 1
ATOM 793 C C . ASN A 1 93 ? -17.510 6.376 18.057 1.00 93.44 93 ASN A C 1
ATOM 795 O O . ASN A 1 93 ? -18.451 7.102 17.755 1.00 93.44 93 ASN A O 1
ATOM 799 N N . TYR A 1 94 ? -16.435 6.203 17.281 1.00 92.44 94 TYR A N 1
ATOM 800 C CA . TYR A 1 94 ? -16.255 6.840 15.975 1.00 92.44 94 TYR A CA 1
ATOM 801 C C . TYR A 1 94 ? -17.360 6.439 14.988 1.00 92.44 94 TYR A C 1
ATOM 803 O O . TYR A 1 94 ? -17.911 7.299 14.317 1.00 92.44 94 TYR A O 1
ATOM 811 N N . LEU A 1 95 ? -17.744 5.155 14.969 1.00 93.12 95 LEU A N 1
ATOM 812 C CA . LEU A 1 95 ? -18.776 4.605 14.076 1.00 93.12 95 LEU A CA 1
ATOM 813 C C . LEU A 1 95 ? -20.212 5.121 14.301 1.00 93.12 95 LEU A C 1
ATOM 815 O O . LEU A 1 95 ? -21.105 4.747 13.540 1.00 93.12 95 LEU A O 1
ATOM 819 N N . ASN A 1 96 ? -20.470 5.914 15.344 1.00 93.88 96 ASN A N 1
ATOM 820 C CA . ASN A 1 96 ? -21.825 6.373 15.661 1.00 93.88 96 ASN A CA 1
ATOM 821 C C . ASN A 1 96 ? -22.276 7.590 14.831 1.00 93.88 96 ASN A C 1
ATOM 823 O O . ASN A 1 96 ? -23.466 7.908 14.846 1.00 93.88 96 ASN A O 1
ATOM 827 N N . GLU A 1 97 ? -21.368 8.279 14.127 1.00 88.12 97 GLU A N 1
ATOM 828 C CA . GLU A 1 97 ? -21.654 9.571 13.489 1.00 88.12 97 GLU A CA 1
ATOM 829 C C . GLU A 1 97 ? -21.110 9.674 12.054 1.00 88.12 97 GLU A C 1
ATOM 831 O O . GLU A 1 97 ? -19.917 9.841 11.825 1.00 88.12 97 GLU A O 1
ATOM 836 N N . GLY A 1 98 ? -22.016 9.686 11.070 1.00 89.06 98 GLY A N 1
ATOM 837 C CA . GLY A 1 98 ? -21.694 9.992 9.673 1.00 89.06 98 GLY A CA 1
ATOM 838 C C . GLY A 1 98 ? -21.381 8.768 8.806 1.00 89.06 98 GLY A C 1
ATOM 839 O O . GLY A 1 98 ? -21.958 7.695 8.978 1.00 89.06 98 GLY A O 1
ATOM 840 N N . PHE A 1 99 ? -20.517 8.963 7.808 1.00 91.88 99 PHE A N 1
ATOM 841 C CA . PHE A 1 99 ? -20.047 7.914 6.902 1.00 91.88 99 PHE A CA 1
ATOM 842 C C . PHE A 1 99 ? -18.536 7.763 7.049 1.00 91.88 99 PHE A C 1
ATOM 844 O O . PHE A 1 99 ? -17.811 8.753 7.030 1.00 91.88 99 PHE A O 1
ATOM 851 N N . HIS A 1 100 ? -18.058 6.522 7.135 1.00 93.69 100 HIS A N 1
ATOM 852 C CA . HIS A 1 100 ? -16.640 6.226 7.330 1.00 93.69 100 HIS A CA 1
ATOM 853 C C . HIS A 1 100 ? -16.129 5.290 6.241 1.00 93.69 100 HIS A C 1
ATOM 855 O O . HIS A 1 100 ? -16.797 4.321 5.873 1.00 93.69 100 HIS A O 1
ATOM 861 N N . PHE A 1 101 ? -14.899 5.526 5.791 1.00 95.25 101 PHE A N 1
ATOM 862 C CA . PHE A 1 101 ? -14.145 4.576 4.983 1.00 95.25 101 PHE A CA 1
ATOM 863 C C . PHE A 1 101 ? -12.892 4.174 5.762 1.00 95.25 101 PHE A C 1
ATOM 865 O O . PHE A 1 101 ? -12.105 5.025 6.160 1.00 95.25 101 PHE A O 1
ATOM 872 N N . ILE A 1 102 ? -12.748 2.880 6.060 1.00 95.44 102 ILE A N 1
ATOM 873 C CA . ILE A 1 102 ? -11.820 2.393 7.092 1.00 95.44 102 ILE A CA 1
ATOM 874 C C . ILE A 1 102 ? -10.821 1.409 6.484 1.00 95.44 102 ILE A C 1
ATOM 876 O O . ILE A 1 102 ? -11.203 0.393 5.903 1.00 95.44 102 ILE A O 1
ATOM 880 N N . ASN A 1 103 ? -9.531 1.691 6.670 1.00 95.44 103 ASN A N 1
ATOM 881 C CA . ASN A 1 103 ? -8.432 0.833 6.241 1.00 95.44 103 ASN A CA 1
ATOM 882 C C . ASN A 1 103 ? -7.914 -0.014 7.411 1.00 95.44 103 ASN A C 1
ATOM 884 O O . ASN A 1 103 ? -7.177 0.473 8.268 1.00 95.44 103 ASN A O 1
ATOM 888 N N . PHE A 1 104 ? -8.277 -1.296 7.431 1.00 95.12 104 PHE A N 1
ATOM 889 C CA . PHE A 1 104 ? -7.703 -2.270 8.357 1.00 95.12 104 PHE A CA 1
ATOM 890 C C . PHE A 1 104 ? -6.359 -2.768 7.823 1.00 95.12 104 PHE A C 1
ATOM 892 O O . PHE A 1 104 ? -6.299 -3.441 6.794 1.00 95.12 104 PHE A O 1
ATOM 899 N N . TYR A 1 105 ? -5.277 -2.461 8.539 1.00 93.44 105 TYR A N 1
ATOM 900 C CA . TYR A 1 105 ? -3.914 -2.725 8.089 1.00 93.44 105 TYR A CA 1
ATOM 901 C C . TYR A 1 105 ? -3.041 -3.383 9.166 1.00 93.44 105 TYR A C 1
ATOM 903 O O . TYR A 1 105 ? -3.377 -3.399 10.347 1.00 93.44 105 TYR A O 1
ATOM 911 N N . SER A 1 106 ? -1.877 -3.898 8.757 1.00 91.12 106 SER A N 1
ATOM 912 C CA . SER A 1 106 ? -0.797 -4.303 9.668 1.00 91.12 106 SER A CA 1
ATOM 913 C C . SER A 1 106 ? 0.474 -3.495 9.369 1.00 91.12 106 SER A C 1
ATOM 915 O O . SER A 1 106 ? 0.793 -3.308 8.192 1.00 91.12 106 SER A O 1
ATOM 917 N N . PRO A 1 107 ? 1.232 -3.016 10.376 1.00 86.62 107 PRO A N 1
ATOM 918 C CA . PRO A 1 107 ? 2.426 -2.207 10.138 1.00 86.62 107 PRO A CA 1
ATOM 919 C C . PRO A 1 107 ? 3.468 -2.883 9.240 1.00 86.62 107 PRO A C 1
ATOM 921 O O . PRO A 1 107 ? 4.038 -2.252 8.351 1.00 86.62 107 PRO A O 1
ATOM 924 N N . PHE A 1 108 ? 3.663 -4.193 9.404 1.00 85.75 108 PHE A N 1
ATOM 925 C CA . PHE A 1 108 ? 4.635 -4.988 8.643 1.00 85.75 108 PHE A CA 1
ATOM 926 C C . PHE A 1 108 ? 4.022 -5.755 7.468 1.00 85.75 108 PHE A C 1
ATOM 928 O O . PHE A 1 108 ? 4.642 -6.680 6.954 1.00 85.75 108 PHE A O 1
ATOM 935 N N . CYS A 1 109 ? 2.824 -5.370 7.027 1.00 85.50 109 CYS A N 1
ATOM 936 C CA . CYS A 1 109 ? 2.201 -5.848 5.797 1.00 85.50 109 CYS A CA 1
ATOM 937 C C . CYS A 1 109 ? 2.685 -4.976 4.623 1.00 85.50 109 CY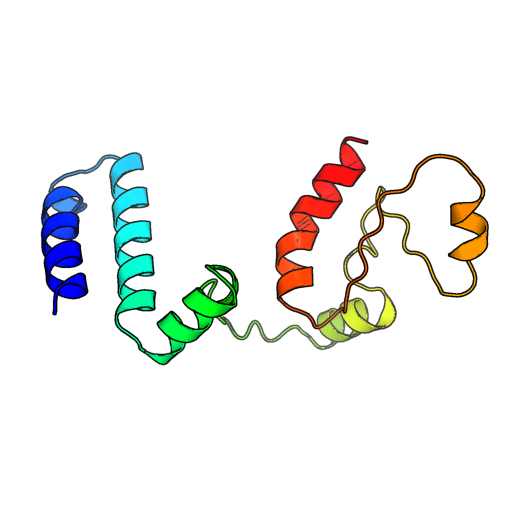S A C 1
ATOM 939 O O . CYS A 1 109 ? 2.292 -3.812 4.524 1.00 85.50 109 CYS A O 1
ATOM 941 N N . PRO A 1 110 ? 3.515 -5.494 3.696 1.00 81.00 110 PRO A N 1
ATOM 942 C CA . PRO A 1 110 ? 3.942 -4.709 2.543 1.00 81.00 110 PRO A CA 1
ATOM 943 C C . PRO A 1 110 ? 2.784 -4.261 1.616 1.00 81.00 110 PRO A C 1
ATOM 945 O O . PRO A 1 110 ? 2.864 -3.141 1.115 1.00 81.00 110 PRO A O 1
ATOM 948 N N . PRO A 1 111 ? 1.666 -5.011 1.440 1.00 83.44 111 PRO A N 1
ATOM 949 C CA . PRO A 1 111 ? 0.499 -4.507 0.701 1.00 83.44 111 PRO A CA 1
ATOM 950 C C . PRO A 1 111 ? -0.074 -3.217 1.302 1.00 83.44 111 PRO A C 1
ATOM 952 O O . PRO A 1 111 ? -0.395 -2.271 0.587 1.00 83.44 111 PRO A O 1
ATOM 955 N N . CYS A 1 112 ? -0.114 -3.168 2.633 1.00 90.19 112 CYS A N 1
ATOM 956 C CA . CYS A 1 112 ? -0.563 -2.039 3.427 1.00 90.19 112 CYS A CA 1
ATOM 957 C C . CYS A 1 112 ? 0.378 -0.829 3.287 1.00 90.19 112 CYS A C 1
ATOM 959 O O . CYS A 1 112 ? -0.083 0.306 3.243 1.00 90.19 112 CYS A O 1
ATOM 961 N N . GLN A 1 113 ? 1.691 -1.065 3.163 1.00 88.31 113 GLN A N 1
ATOM 962 C CA . GLN A 1 113 ? 2.680 -0.003 2.934 1.00 88.31 113 GLN A CA 1
ATOM 963 C C . GLN A 1 113 ? 2.541 0.631 1.542 1.00 88.31 113 GLN A C 1
ATOM 965 O O . GLN A 1 113 ? 2.555 1.853 1.444 1.00 88.31 113 GLN A O 1
ATOM 970 N N . ASN A 1 114 ? 2.309 -0.151 0.482 1.00 85.19 114 ASN A N 1
ATOM 971 C CA . ASN A 1 114 ? 2.193 0.409 -0.874 1.00 85.19 114 ASN A CA 1
ATOM 972 C C . ASN A 1 114 ? 0.869 1.161 -1.124 1.00 85.19 114 ASN A C 1
ATOM 974 O O . ASN A 1 114 ? 0.831 2.082 -1.943 1.00 85.19 114 ASN A O 1
ATOM 978 N N . ILE A 1 115 ? -0.223 0.800 -0.436 1.00 90.69 115 ILE A N 1
ATOM 979 C CA . ILE A 1 115 ? -1.484 1.560 -0.516 1.00 90.69 115 ILE A CA 1
ATOM 980 C C . ILE A 1 115 ? -1.468 2.825 0.356 1.00 90.69 115 ILE A C 1
ATOM 982 O O . ILE A 1 115 ? -2.250 3.735 0.096 1.00 90.69 115 ILE A O 1
ATOM 986 N N . ALA A 1 116 ? -0.566 2.931 1.339 1.00 92.00 116 ALA A N 1
ATOM 987 C CA . ALA A 1 116 ? -0.571 4.017 2.319 1.00 92.00 116 ALA A CA 1
ATOM 988 C C . ALA A 1 116 ? -0.576 5.413 1.681 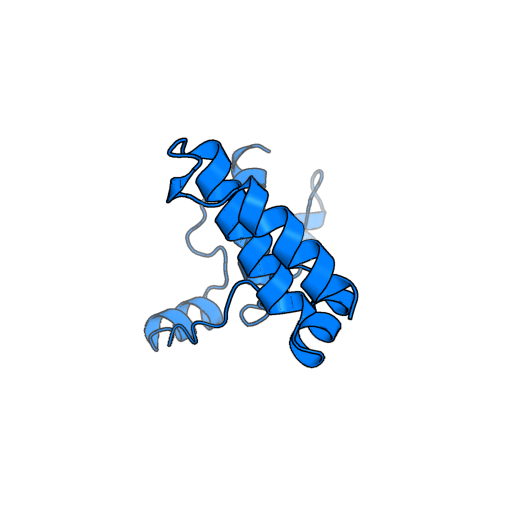1.00 92.00 116 ALA A C 1
ATOM 990 O O . ALA A 1 116 ? -1.420 6.231 2.025 1.00 92.00 116 ALA A O 1
ATOM 991 N N . ASP A 1 117 ? 0.287 5.682 0.701 1.00 91.31 117 ASP A N 1
ATOM 992 C CA . ASP A 1 117 ? 0.346 7.005 0.059 1.00 91.31 117 ASP A CA 1
ATOM 993 C C . ASP A 1 117 ? -0.871 7.314 -0.828 1.00 91.31 117 ASP A C 1
ATOM 995 O O . ASP A 1 117 ? -1.167 8.479 -1.087 1.00 91.31 117 ASP A O 1
ATOM 999 N N . HIS A 1 118 ? -1.602 6.291 -1.277 1.00 93.56 118 HIS A N 1
ATOM 1000 C CA . HIS A 1 118 ? -2.893 6.469 -1.945 1.00 93.56 118 HIS A CA 1
ATOM 1001 C C . HIS A 1 118 ? -4.007 6.738 -0.927 1.00 93.56 118 HIS A C 1
ATOM 1003 O O . HIS A 1 118 ? -4.890 7.545 -1.196 1.00 93.56 118 HIS A O 1
ATOM 1009 N N . TRP A 1 119 ? -3.936 6.106 0.249 1.00 96.12 119 TRP A N 1
ATOM 1010 C CA . TRP A 1 119 ? -4.874 6.324 1.349 1.00 96.12 119 TRP A CA 1
ATOM 1011 C C . TRP A 1 119 ? -4.786 7.751 1.906 1.00 96.12 119 TRP A C 1
ATOM 1013 O O . TRP A 1 119 ? -5.810 8.409 2.044 1.00 96.12 119 TRP A O 1
ATOM 1023 N N . LYS A 1 120 ? -3.568 8.264 2.126 1.00 95.00 120 LYS A N 1
ATOM 1024 C CA . LYS A 1 120 ? -3.325 9.655 2.557 1.00 95.00 120 LYS A CA 1
ATOM 1025 C C . LYS A 1 120 ? -3.914 10.674 1.576 1.00 95.00 120 LYS A C 1
ATOM 1027 O O . LYS A 1 120 ? -4.675 1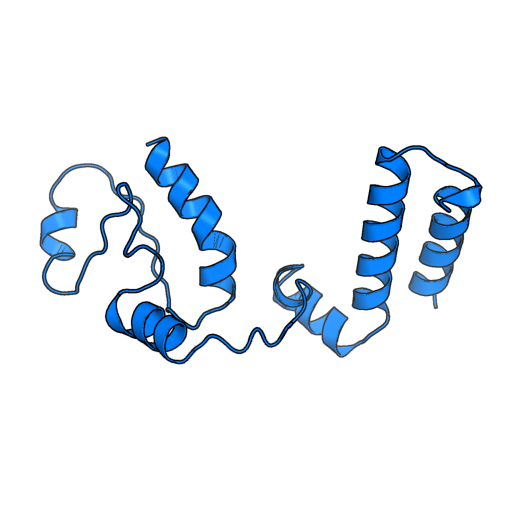1.544 1.969 1.00 95.00 120 LYS A O 1
ATOM 1032 N N . LYS A 1 121 ? -3.641 10.504 0.275 1.00 95.31 121 LYS A N 1
ATOM 1033 C CA . LYS A 1 121 ? -4.209 11.353 -0.790 1.00 95.31 121 LYS A CA 1
ATOM 1034 C C . LYS A 1 121 ? -5.732 11.285 -0.862 1.00 95.31 121 LYS A C 1
ATOM 1036 O O . LYS A 1 121 ? -6.351 12.251 -1.279 1.00 95.31 121 LYS A O 1
ATOM 1041 N N . LEU A 1 122 ? -6.331 10.145 -0.521 1.00 95.88 122 LEU A N 1
ATOM 1042 C CA . LEU A 1 122 ? -7.784 10.014 -0.465 1.00 95.88 122 LEU A CA 1
ATOM 1043 C C . LEU A 1 122 ? -8.350 10.798 0.727 1.00 95.88 122 LEU A C 1
ATOM 1045 O O . LEU A 1 122 ? -9.322 11.517 0.539 1.00 95.88 122 LEU A O 1
ATOM 1049 N N . ALA A 1 123 ? -7.714 10.715 1.898 1.00 95.56 123 ALA A N 1
ATOM 1050 C CA . ALA A 1 123 ? -8.108 11.456 3.100 1.00 95.56 123 ALA A CA 1
ATOM 1051 C C . ALA A 1 123 ? -7.870 12.980 3.002 1.00 95.56 123 ALA A C 1
ATOM 1053 O O . ALA A 1 123 ? -8.594 13.757 3.602 1.00 95.56 123 ALA A O 1
ATOM 1054 N N . GLU A 1 124 ? -6.894 13.435 2.210 1.00 95.56 124 GLU A N 1
ATOM 1055 C CA . GLU A 1 124 ? -6.702 14.869 1.918 1.00 95.56 124 GLU A CA 1
ATOM 1056 C C . GLU A 1 124 ? -7.836 15.460 1.046 1.00 95.56 124 GLU A C 1
ATOM 1058 O O . GLU A 1 124 ? -8.053 16.671 1.042 1.00 95.56 124 GLU A O 1
ATOM 1063 N N . ILE A 1 125 ? -8.555 14.621 0.287 1.00 95.12 125 ILE A N 1
ATOM 1064 C CA . ILE A 1 125 ? -9.589 15.043 -0.678 1.00 95.12 125 ILE A CA 1
ATOM 1065 C C . ILE A 1 125 ? -11.013 14.987 -0.092 1.00 95.12 125 ILE A C 1
ATOM 1067 O O . ILE A 1 125 ? -11.879 15.723 -0.578 1.00 95.12 125 ILE A O 1
ATOM 1071 N N . TYR A 1 126 ? -11.263 14.119 0.895 1.00 87.06 126 TYR A N 1
ATOM 1072 C CA . TYR A 1 126 ? -12.595 13.773 1.415 1.00 87.06 126 TYR A CA 1
ATOM 1073 C C . TYR A 1 126 ? -12.676 13.880 2.938 1.00 87.06 126 TYR A C 1
ATOM 1075 O O . TYR A 1 126 ? -13.587 14.605 3.394 1.00 87.06 126 TYR A O 1
#

Foldseek 3Di:
DVLVVVLVVLCVVLPCVVPVDPVSVVVNVVSVLVSVQCVDPVSVVCCVVPNCLPSPDPPVPVQDPVRVCCCVVQNLCNPQPQDDDDDPVCVVVVVPDDDDDDDDDDSPDSVCNVCSVVVSVVSVVD

InterPro domains:
  IPR001623 DnaJ domain [PF00226] (1-48)
  IPR001623 DnaJ domain [PR00625] (7-22)
  IPR001623 DnaJ domain [PR00625] (23-43)
  IPR001623 DnaJ domain [PR00625] (43-62)
  IPR001623 DnaJ domain [PS50076] (1-51)
  IPR001623 DnaJ domain [SM00271] (1-43)
  IPR001623 DnaJ domain [cd06257] (1-40)
  IPR013766 Thioredoxin domain [PF00085] (85-125)
  IPR017937 Thioredoxin, conserved site [PS00194] (101-119)
  IPR036249 Thioredoxin-like superfamily [SSF52833] (60-126)
 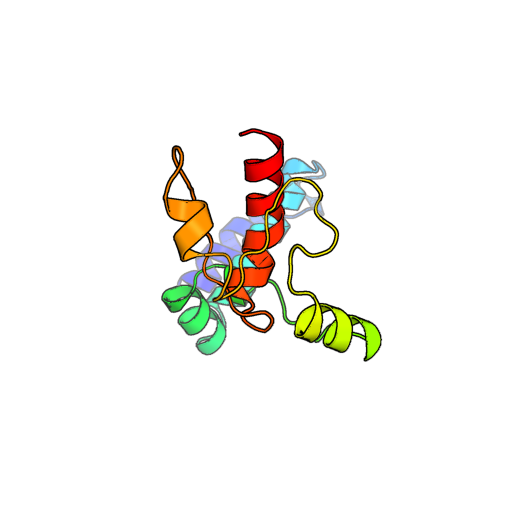 IPR036869 Chaperone J-domain superfamily [G3DSA:1.10.287.110] (1-57)
  IPR036869 Chaperone J-domain superfamily [SSF46565] (1-54)
  IPR052460 Endoplasmic reticulum disulfide reductase [PTHR44340] (1-124)

Radius of gyration: 20.53 Å; chains: 1; bounding box: 42×35×55 Å

Secondary structure (DSSP, 8-state):
-HHHHHHHHHHHHH-GGG---HHHHHHHHHHHHHHHHHTSHHHHHHHHHHGGGGTS--------HHHHHHHHHT-TTTT-SS-----TTTHHHHTTSS--------TT-HHHHHHHHHHHHHHTT-

pLDDT: mean 85.29, std 12.01, range [40.53, 96.12]